Protein AF-A0A0L7RG95-F1 (afdb_monomer)

Sequence (74 aa):
MMVIPCDFFLFPKMKLKLRGQRFDTVAQIQTKSQQVLDTLGENDFQQVFQVWQHRWDRCINAGGGYFEGDTSQI

Structure (mmCIF, N/CA/C/O backbone):
data_AF-A0A0L7RG95-F1
#
_entry.id   AF-A0A0L7RG95-F1
#
loop_
_atom_site.group_PDB
_atom_site.id
_atom_site.type_symbol
_atom_site.label_atom_id
_atom_site.label_alt_id
_atom_site.label_comp_id
_atom_site.label_asym_id
_atom_site.label_entity_id
_atom_site.label_seq_id
_atom_site.pdbx_PDB_ins_code
_atom_site.Cartn_x
_atom_site.Cartn_y
_atom_site.Cartn_z
_atom_site.occupancy
_atom_site.B_iso_or_equiv
_atom_site.auth_seq_id
_atom_site.auth_comp_id
_atom_site.auth_asym_id
_atom_site.auth_atom_id
_atom_site.pdbx_PDB_model_num
ATOM 1 N N . MET A 1 1 ? 1.592 -11.210 -18.427 1.00 51.16 1 MET A N 1
ATOM 2 C CA . MET A 1 1 ? 0.648 -10.936 -17.314 1.00 51.16 1 MET A CA 1
ATOM 3 C C . MET A 1 1 ? 0.834 -9.486 -16.887 1.00 51.16 1 MET A C 1
ATOM 5 O O . MET A 1 1 ? 1.969 -9.093 -16.663 1.00 51.16 1 MET A O 1
ATOM 9 N N . MET A 1 2 ? -0.222 -8.668 -16.890 1.00 54.72 2 MET A N 1
ATOM 10 C CA . MET A 1 2 ? -0.115 -7.237 -16.578 1.00 54.72 2 MET A CA 1
ATOM 11 C C . MET A 1 2 ? 0.248 -7.072 -15.098 1.00 54.72 2 MET A C 1
ATOM 13 O O . MET A 1 2 ? -0.462 -7.567 -14.229 1.00 54.72 2 MET A O 1
ATOM 17 N N . VAL A 1 3 ? 1.384 -6.440 -14.806 1.00 68.88 3 VAL A N 1
ATOM 18 C CA . VAL A 1 3 ? 1.802 -6.156 -13.429 1.00 68.88 3 VAL A CA 1
ATOM 19 C C . VAL A 1 3 ? 0.955 -4.986 -12.937 1.00 68.88 3 VAL A C 1
ATOM 21 O O . VAL A 1 3 ? 1.039 -3.908 -13.518 1.00 68.88 3 VAL A O 1
ATOM 24 N N . ILE A 1 4 ? 0.142 -5.173 -11.897 1.00 82.88 4 ILE A N 1
ATOM 25 C CA . ILE A 1 4 ? -0.726 -4.113 -11.364 1.00 82.88 4 ILE A CA 1
ATOM 26 C C . ILE A 1 4 ? -0.192 -3.670 -9.993 1.00 82.88 4 ILE A C 1
ATOM 28 O O . ILE A 1 4 ? -0.044 -4.515 -9.107 1.00 82.88 4 ILE A O 1
ATOM 32 N N . PRO A 1 5 ? 0.076 -2.366 -9.778 1.00 85.75 5 PRO A N 1
ATOM 33 C CA . PRO A 1 5 ? 0.500 -1.812 -8.486 1.00 85.75 5 PRO A CA 1
ATOM 34 C C . PRO A 1 5 ? -0.341 -2.275 -7.293 1.00 85.75 5 PRO A C 1
ATOM 36 O O . PRO A 1 5 ? 0.189 -2.580 -6.226 1.00 85.75 5 PRO A O 1
ATOM 39 N N . CYS A 1 6 ? -1.655 -2.398 -7.477 1.00 87.69 6 CYS A N 1
ATOM 40 C CA . CYS A 1 6 ? -2.566 -2.841 -6.428 1.00 87.69 6 CYS A CA 1
ATOM 41 C C . CYS A 1 6 ? -2.218 -4.233 -5.874 1.00 87.69 6 CYS A C 1
ATOM 43 O O . CYS A 1 6 ? -2.249 -4.423 -4.658 1.00 87.69 6 CYS A O 1
ATOM 45 N N . ASP A 1 7 ? -1.833 -5.175 -6.738 1.00 86.94 7 ASP A N 1
ATOM 46 C CA . ASP A 1 7 ? -1.620 -6.575 -6.357 1.00 86.94 7 ASP A CA 1
ATOM 47 C C . ASP A 1 7 ? -0.353 -6.786 -5.534 1.00 86.94 7 ASP A C 1
ATOM 49 O O . ASP A 1 7 ? -0.351 -7.578 -4.591 1.00 86.94 7 ASP A O 1
ATOM 53 N N . PHE A 1 8 ? 0.721 -6.067 -5.862 1.00 83.44 8 PHE A N 1
ATOM 54 C CA . PHE A 1 8 ? 2.014 -6.258 -5.204 1.00 83.44 8 PHE A CA 1
ATOM 55 C C . PHE A 1 8 ? 2.342 -5.212 -4.140 1.00 83.44 8 PHE A C 1
ATOM 57 O O . PHE A 1 8 ? 3.269 -5.429 -3.365 1.00 83.44 8 PHE A O 1
ATOM 64 N N . PHE A 1 9 ? 1.620 -4.092 -4.095 1.00 88.88 9 PHE A N 1
ATOM 65 C CA . PHE A 1 9 ? 1.874 -3.030 -3.125 1.00 88.88 9 PHE A CA 1
ATOM 66 C C . PHE A 1 9 ? 0.681 -2.784 -2.201 1.00 88.88 9 PHE A C 1
ATOM 68 O O . PHE A 1 9 ? 0.790 -2.959 -0.985 1.00 88.88 9 PHE A O 1
ATOM 75 N N . LEU A 1 10 ? -0.472 -2.416 -2.766 1.00 91.25 10 LEU A N 1
ATOM 76 C CA . LEU A 1 10 ? -1.615 -1.955 -1.976 1.00 91.25 10 LEU A CA 1
ATOM 77 C C . LEU A 1 10 ? -2.207 -3.079 -1.119 1.00 91.25 10 LEU A C 1
ATOM 79 O O . LEU A 1 10 ? -2.317 -2.948 0.102 1.00 91.25 10 LEU A O 1
ATOM 83 N N . PHE A 1 11 ? -2.559 -4.206 -1.742 1.00 90.88 11 PHE A N 1
ATOM 84 C CA . PHE A 1 11 ? -3.182 -5.317 -1.030 1.00 90.88 11 PHE A CA 1
ATOM 85 C C . PHE A 1 11 ? -2.258 -5.972 -0.001 1.00 90.88 11 PHE A C 1
ATOM 87 O O . PHE A 1 11 ? -2.756 -6.290 1.079 1.00 90.88 11 PHE A O 1
ATOM 94 N N . PRO A 1 12 ? -0.943 -6.148 -0.240 1.00 91.19 12 PRO A N 1
ATOM 95 C CA . PRO A 1 12 ? -0.025 -6.595 0.803 1.00 91.19 12 PRO A CA 1
ATOM 96 C C . PRO A 1 12 ? -0.001 -5.672 2.025 1.00 91.19 12 PRO A C 1
ATOM 98 O O . PRO A 1 12 ? -0.145 -6.166 3.145 1.00 91.19 12 PRO A O 1
ATOM 101 N N . LYS A 1 13 ? 0.080 -4.344 1.839 1.00 91.00 13 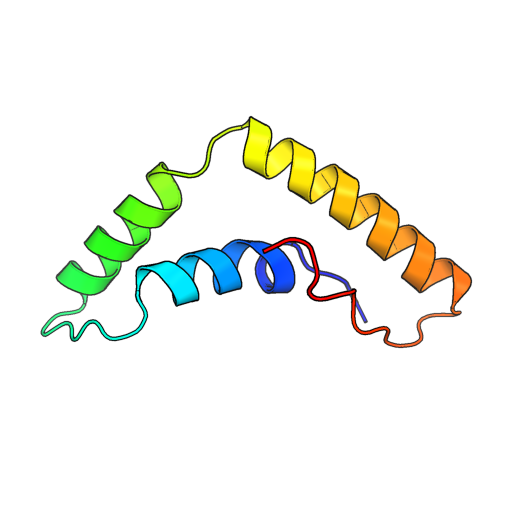LYS A N 1
ATOM 102 C CA . LYS A 1 13 ? 0.042 -3.384 2.958 1.00 91.00 13 LYS A CA 1
ATOM 103 C C . LYS A 1 13 ? -1.283 -3.446 3.722 1.00 91.00 13 LYS A C 1
ATOM 105 O O . LYS A 1 13 ? -1.278 -3.527 4.952 1.00 91.00 13 LYS A O 1
ATOM 110 N N . MET A 1 14 ? -2.412 -3.484 3.012 1.00 92.88 14 MET A N 1
ATOM 111 C CA . MET A 1 14 ? -3.733 -3.629 3.635 1.00 92.88 14 MET A CA 1
ATOM 112 C C . MET A 1 14 ? -3.863 -4.948 4.397 1.00 92.88 14 MET A C 1
ATOM 114 O O . MET A 1 14 ? -4.256 -4.949 5.563 1.00 92.88 14 MET A O 1
ATOM 118 N N . LYS A 1 15 ? -3.485 -6.073 3.777 1.00 91.62 15 LYS A N 1
ATOM 119 C CA . LYS A 1 15 ? -3.512 -7.392 4.419 1.00 91.62 15 LYS A CA 1
ATOM 120 C C . LYS A 1 15 ? -2.662 -7.392 5.678 1.00 91.62 15 LYS A C 1
ATOM 122 O O . LYS A 1 15 ? -3.151 -7.839 6.703 1.00 91.62 15 LYS A O 1
ATOM 127 N N . LEU A 1 16 ? -1.441 -6.860 5.639 1.00 92.38 16 LEU A N 1
ATOM 128 C CA . LEU A 1 16 ? -0.560 -6.818 6.805 1.00 92.38 16 LEU A CA 1
ATOM 129 C C . LEU A 1 16 ? -1.195 -6.062 7.981 1.00 92.38 16 LEU A C 1
ATOM 131 O O . LEU A 1 16 ? -1.140 -6.536 9.112 1.00 92.38 16 LEU A O 1
ATOM 135 N N . LYS A 1 17 ? -1.820 -4.910 7.715 1.00 91.50 17 LYS A N 1
ATOM 136 C CA . LYS A 1 17 ? -2.423 -4.066 8.757 1.00 91.50 17 LYS A CA 1
ATOM 137 C C . LYS A 1 17 ? -3.751 -4.600 9.286 1.00 91.50 17 LYS A C 1
ATOM 139 O O . LYS A 1 17 ? -4.056 -4.379 10.453 1.00 91.50 17 LYS A O 1
ATOM 144 N N . LEU A 1 18 ? -4.533 -5.283 8.453 1.00 93.00 18 LEU A N 1
ATOM 145 C CA . LEU A 1 18 ? -5.867 -5.781 8.807 1.00 93.00 18 LEU A CA 1
ATOM 146 C C . LEU A 1 18 ? -5.864 -7.252 9.254 1.00 93.00 18 LEU A C 1
ATOM 148 O O . LEU A 1 18 ? -6.858 -7.736 9.797 1.00 93.00 18 LEU A O 1
ATOM 152 N N . ARG A 1 19 ? -4.762 -7.984 9.048 1.00 93.38 19 ARG A N 1
ATOM 153 C CA . ARG A 1 19 ? -4.644 -9.400 9.415 1.00 93.38 19 ARG A CA 1
ATOM 154 C C . ARG A 1 19 ? -4.898 -9.612 10.906 1.00 93.38 19 ARG A C 1
ATOM 156 O O . ARG A 1 19 ? -4.371 -8.899 11.752 1.00 93.38 19 ARG A O 1
ATOM 163 N N . GLY A 1 20 ? -5.669 -10.654 11.217 1.00 92.56 20 GLY A N 1
ATOM 164 C CA . GLY A 1 20 ? -5.942 -11.082 12.591 1.00 92.56 20 GLY A CA 1
ATOM 165 C C . GLY A 1 20 ? -7.001 -10.253 13.319 1.00 92.56 20 GLY A C 1
ATOM 166 O O . GLY A 1 20 ? -7.389 -10.622 14.424 1.00 92.56 20 GLY A O 1
ATOM 167 N N . GLN A 1 21 ? -7.505 -9.179 12.708 1.00 93.56 21 GLN A N 1
ATOM 168 C CA . GLN A 1 21 ? -8.597 -8.388 13.266 1.00 93.56 21 GLN A CA 1
ATOM 169 C C . GLN A 1 21 ? -9.943 -8.977 12.836 1.00 93.56 21 GLN A C 1
ATOM 171 O O . GLN A 1 21 ? -10.130 -9.355 11.678 1.00 93.56 21 GLN A O 1
ATOM 176 N N . ARG A 1 22 ? -10.883 -9.066 13.781 1.00 94.69 22 ARG A N 1
ATOM 177 C CA . ARG A 1 22 ? -12.292 -9.357 13.497 1.00 94.69 22 ARG A CA 1
ATOM 178 C C . ARG A 1 22 ? -13.060 -8.043 13.498 1.00 94.69 22 ARG A C 1
ATOM 180 O O . ARG A 1 22 ? -12.809 -7.191 14.347 1.00 94.69 22 ARG A O 1
ATOM 187 N N . PHE A 1 23 ? -13.967 -7.899 12.544 1.00 94.94 23 PHE A N 1
ATOM 188 C CA . PHE A 1 23 ? -14.838 -6.739 12.419 1.00 94.94 23 PHE A CA 1
ATOM 189 C C . PHE A 1 23 ? -16.278 -7.227 12.453 1.00 94.94 23 PHE A C 1
ATOM 191 O O . PHE A 1 23 ? -16.627 -8.149 11.716 1.00 94.94 23 PHE A O 1
ATOM 198 N N . ASP A 1 24 ? -17.095 -6.607 13.295 1.00 96.38 24 ASP A N 1
ATOM 199 C CA . ASP A 1 24 ? -18.500 -6.990 13.461 1.00 96.38 24 ASP A CA 1
ATOM 200 C C . ASP A 1 24 ? -19.388 -6.325 12.404 1.00 96.38 24 ASP A C 1
ATOM 202 O O . ASP A 1 24 ? -20.493 -6.785 12.121 1.00 96.38 24 ASP A O 1
ATOM 206 N N . THR A 1 25 ? -18.911 -5.228 11.805 1.00 97.62 25 THR A N 1
ATOM 207 C CA . THR A 1 25 ? -19.670 -4.453 10.822 1.00 97.62 25 THR A CA 1
ATOM 208 C C . THR A 1 25 ? -18.827 -4.026 9.625 1.00 97.62 25 THR A C 1
ATOM 210 O O . THR A 1 25 ? -17.609 -3.844 9.702 1.00 97.62 25 THR A O 1
ATOM 213 N N . VAL A 1 26 ? -19.513 -3.785 8.505 1.00 96.56 26 VAL A N 1
ATOM 214 C CA . VAL A 1 26 ? -18.901 -3.229 7.289 1.00 96.56 26 VAL A CA 1
ATOM 215 C C . VAL A 1 26 ? -18.341 -1.821 7.536 1.00 96.56 26 VAL A C 1
ATOM 217 O O . VAL A 1 26 ? -17.288 -1.470 7.011 1.00 96.56 26 VAL A O 1
ATOM 220 N N . ALA A 1 27 ? -18.988 -1.022 8.387 1.00 97.69 27 ALA A N 1
ATOM 221 C CA . ALA A 1 27 ? -18.494 0.311 8.726 1.00 97.69 27 ALA A CA 1
ATOM 222 C C . ALA A 1 27 ? -17.115 0.243 9.406 1.00 97.69 27 ALA A C 1
ATOM 224 O O . ALA A 1 27 ? -16.213 0.997 9.050 1.00 97.69 27 ALA A O 1
ATOM 225 N N . GLN A 1 28 ? -16.910 -0.711 10.322 1.00 96.44 28 GLN A N 1
ATOM 226 C CA . GLN A 1 28 ? -15.617 -0.890 10.987 1.00 96.44 28 GLN A CA 1
ATOM 227 C C . GLN A 1 28 ? -14.502 -1.256 9.999 1.00 96.44 28 GLN A C 1
ATOM 229 O O . 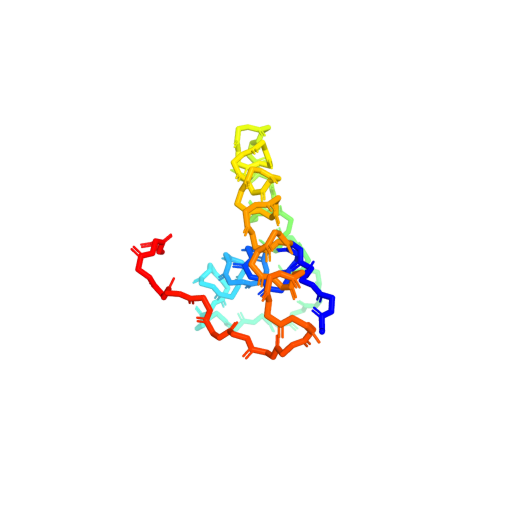GLN A 1 28 ? -13.427 -0.653 10.058 1.00 96.44 28 GLN A O 1
ATOM 234 N N . ILE A 1 29 ? -14.744 -2.198 9.074 1.00 95.31 29 ILE A N 1
ATOM 235 C CA . ILE A 1 29 ? -13.721 -2.572 8.084 1.00 95.31 29 ILE A CA 1
ATOM 236 C C . ILE A 1 29 ? -13.432 -1.422 7.116 1.00 95.31 29 ILE A C 1
ATOM 238 O O . ILE A 1 29 ? -12.272 -1.218 6.763 1.00 95.31 29 ILE A O 1
ATOM 242 N N . GLN A 1 30 ? -14.438 -0.627 6.735 1.00 96.75 30 GLN A N 1
ATOM 243 C CA . GLN A 1 30 ? -14.250 0.558 5.895 1.00 96.75 30 GLN A CA 1
ATOM 244 C C . GLN A 1 30 ? -13.410 1.619 6.604 1.00 96.75 30 GLN A C 1
ATOM 246 O O . GLN A 1 30 ? -12.406 2.055 6.049 1.00 96.75 30 GLN A O 1
ATOM 251 N N . THR A 1 31 ? -13.747 1.980 7.847 1.00 96.81 31 THR A N 1
ATOM 252 C CA . THR A 1 31 ? -12.972 2.954 8.630 1.00 96.81 31 THR A CA 1
ATOM 253 C C . THR A 1 31 ? -11.530 2.497 8.821 1.00 96.81 31 THR A C 1
ATOM 255 O O . THR A 1 31 ? -10.604 3.282 8.644 1.00 96.81 31 THR A O 1
ATOM 258 N N . LYS A 1 32 ? -11.310 1.220 9.147 1.00 95.38 32 LYS A N 1
ATOM 259 C CA . LYS A 1 32 ? -9.959 0.674 9.333 1.00 95.38 32 LYS A CA 1
ATOM 260 C C . LYS A 1 32 ? -9.178 0.604 8.028 1.00 95.38 32 LYS A C 1
ATOM 262 O O . LYS A 1 32 ? -7.992 0.916 8.020 1.00 95.38 32 LYS A O 1
ATOM 267 N N . SER A 1 33 ? -9.834 0.241 6.930 1.00 95.25 33 SER A N 1
ATOM 268 C CA . SER A 1 33 ? -9.221 0.269 5.600 1.00 95.25 33 SER A CA 1
ATOM 269 C C . SER A 1 33 ? -8.826 1.691 5.214 1.00 95.25 33 SER A C 1
ATOM 271 O O . SER A 1 33 ? -7.693 1.894 4.795 1.00 95.25 33 SER A O 1
ATOM 273 N N . GLN A 1 34 ? -9.704 2.673 5.439 1.00 96.75 34 GLN A N 1
ATOM 274 C CA . GLN A 1 34 ? -9.416 4.083 5.186 1.00 96.75 34 GLN A CA 1
ATOM 275 C C . GLN A 1 34 ? -8.212 4.561 6.002 1.00 96.75 34 GLN A C 1
ATOM 277 O O . GLN A 1 34 ? -7.280 5.100 5.428 1.00 96.75 34 GLN A O 1
ATOM 282 N N . GLN A 1 35 ? -8.154 4.240 7.299 1.00 95.88 35 GLN A N 1
ATOM 283 C CA . GLN A 1 35 ? -6.997 4.564 8.142 1.00 95.88 35 GLN A CA 1
ATOM 284 C C . GLN A 1 35 ? -5.684 3.995 7.594 1.00 95.88 35 GLN A C 1
ATOM 286 O O . GLN A 1 35 ? -4.650 4.636 7.721 1.00 95.88 35 GLN A O 1
ATOM 291 N N . VAL A 1 36 ? -5.695 2.799 6.998 1.00 94.50 36 VAL A N 1
ATOM 292 C CA . VAL A 1 36 ? -4.497 2.239 6.354 1.00 94.50 36 VAL A CA 1
ATOM 293 C C . VAL A 1 36 ? -4.157 3.007 5.078 1.00 94.50 36 VAL A C 1
ATOM 295 O O . VAL A 1 36 ? -2.987 3.305 4.851 1.00 94.50 36 VAL A O 1
ATOM 298 N N . LEU A 1 37 ? -5.151 3.351 4.261 1.00 94.44 37 LEU A N 1
ATOM 299 C CA . LEU A 1 37 ? -4.945 4.131 3.039 1.00 94.44 37 LEU A CA 1
ATOM 300 C C . LEU A 1 37 ? -4.405 5.534 3.337 1.00 94.44 37 LEU A C 1
ATOM 302 O O . LEU A 1 37 ? -3.492 5.976 2.650 1.00 94.44 37 LEU A O 1
ATOM 306 N N . ASP A 1 38 ? -4.880 6.177 4.402 1.00 95.44 38 ASP A N 1
ATOM 307 C CA . ASP A 1 38 ? -4.441 7.510 4.831 1.00 95.44 38 ASP A CA 1
ATOM 308 C C . ASP A 1 38 ? -2.977 7.530 5.306 1.00 95.44 38 ASP A C 1
ATOM 310 O O . ASP A 1 38 ? -2.364 8.592 5.384 1.00 95.44 38 ASP A O 1
ATOM 314 N N . THR A 1 39 ? -2.388 6.367 5.620 1.00 94.06 39 THR A N 1
ATOM 315 C CA . THR A 1 39 ? -0.950 6.277 5.937 1.00 94.06 39 THR A CA 1
ATOM 316 C C . THR A 1 39 ? -0.057 6.299 4.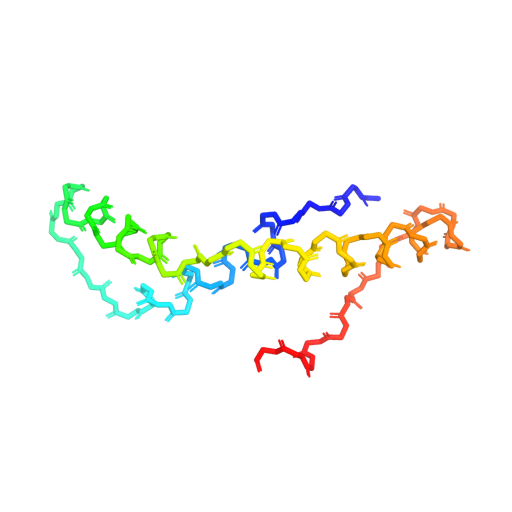701 1.00 94.06 39 THR A C 1
ATOM 318 O O . THR A 1 39 ? 1.155 6.441 4.847 1.00 94.06 39 THR A O 1
ATOM 321 N N . LEU A 1 40 ? -0.624 6.132 3.502 1.00 92.69 40 LEU A N 1
ATOM 322 C CA . LEU A 1 40 ? 0.134 6.155 2.257 1.00 92.69 40 LEU A CA 1
ATOM 323 C C . LEU A 1 40 ? 0.373 7.603 1.836 1.00 92.69 40 LEU A C 1
ATOM 325 O O . LEU A 1 40 ? -0.567 8.356 1.583 1.00 92.69 40 LEU A O 1
ATOM 329 N N . GLY A 1 41 ? 1.645 7.980 1.746 1.00 93.69 41 GLY A N 1
ATOM 330 C CA . GLY A 1 41 ? 2.049 9.299 1.278 1.00 93.69 41 GLY A CA 1
ATOM 331 C C . GLY A 1 41 ? 2.368 9.314 -0.214 1.00 93.69 41 GLY A C 1
ATOM 332 O O . GLY A 1 41 ? 2.500 8.278 -0.859 1.00 93.69 41 GLY A O 1
ATOM 333 N N . GLU A 1 42 ? 2.585 10.504 -0.766 1.00 93.75 42 GLU A N 1
ATOM 334 C CA . GLU A 1 42 ? 3.016 10.670 -2.161 1.00 93.75 42 GLU A CA 1
ATOM 335 C C . GLU A 1 42 ? 4.291 9.868 -2.480 1.00 93.75 42 GLU A C 1
ATOM 337 O O . GLU A 1 42 ? 4.367 9.194 -3.507 1.00 93.75 42 GLU A O 1
ATOM 342 N N . ASN A 1 43 ? 5.260 9.868 -1.559 1.00 93.69 43 ASN A N 1
ATOM 343 C CA . ASN A 1 43 ? 6.524 9.147 -1.715 1.00 93.69 43 ASN A CA 1
ATOM 344 C C . ASN A 1 43 ? 6.327 7.631 -1.874 1.00 93.69 43 ASN A C 1
ATOM 346 O O . ASN A 1 43 ? 7.048 7.004 -2.649 1.00 93.69 43 ASN A O 1
ATOM 350 N N . ASP A 1 44 ? 5.344 7.043 -1.182 1.00 90.94 44 ASP A N 1
ATOM 351 C CA . ASP A 1 44 ? 5.001 5.629 -1.343 1.00 90.94 44 ASP A CA 1
ATOM 352 C C . ASP A 1 44 ? 4.562 5.342 -2.784 1.00 90.94 44 ASP A C 1
ATOM 354 O O . ASP A 1 44 ? 5.030 4.390 -3.407 1.00 90.94 44 ASP A O 1
ATOM 358 N N . PHE A 1 45 ? 3.693 6.189 -3.342 1.00 89.75 45 PHE A N 1
ATOM 359 C CA . PHE A 1 45 ? 3.220 6.033 -4.716 1.00 89.75 45 PHE A CA 1
ATOM 360 C C . PHE A 1 45 ? 4.346 6.240 -5.729 1.00 89.75 45 PHE A C 1
ATOM 362 O O . PHE A 1 45 ? 4.480 5.436 -6.651 1.00 89.75 45 PHE A O 1
ATOM 369 N N . GLN A 1 46 ? 5.192 7.257 -5.544 1.00 92.62 46 GLN A N 1
ATOM 370 C CA . GLN A 1 46 ? 6.348 7.496 -6.413 1.00 92.62 46 GLN A CA 1
ATOM 371 C C . GLN A 1 46 ? 7.279 6.273 -6.469 1.00 92.62 46 GLN A C 1
ATOM 373 O O . GLN A 1 46 ? 7.639 5.825 -7.560 1.00 92.62 46 GLN A O 1
ATOM 378 N N . GLN A 1 47 ? 7.609 5.679 -5.317 1.00 90.56 47 GLN A N 1
ATOM 379 C CA . GLN A 1 47 ? 8.425 4.461 -5.256 1.00 90.56 47 GLN A CA 1
ATOM 380 C C . GLN A 1 47 ? 7.750 3.284 -5.970 1.00 90.56 47 GLN A C 1
ATOM 382 O O . GLN A 1 47 ? 8.392 2.553 -6.726 1.00 90.56 47 GLN A O 1
ATOM 387 N N . VAL A 1 48 ? 6.440 3.114 -5.786 1.00 91.62 48 VAL A N 1
ATOM 388 C CA . VAL A 1 48 ? 5.680 2.041 -6.440 1.00 91.62 48 VAL A CA 1
ATOM 389 C C . VAL A 1 48 ? 5.675 2.189 -7.951 1.00 91.62 48 VAL A C 1
ATOM 391 O O . VAL A 1 48 ? 5.822 1.185 -8.647 1.00 91.62 48 VAL A O 1
ATOM 394 N N . PHE A 1 49 ? 5.553 3.410 -8.474 1.00 89.56 49 PHE A N 1
ATOM 395 C CA . PHE A 1 49 ? 5.631 3.649 -9.913 1.00 89.56 49 PHE A CA 1
ATOM 396 C C . PHE A 1 49 ? 7.016 3.313 -10.477 1.00 89.56 49 PHE A C 1
ATOM 398 O O . PHE A 1 49 ? 7.092 2.694 -11.537 1.00 89.56 49 PHE A O 1
ATOM 405 N N . GLN A 1 50 ? 8.098 3.616 -9.754 1.00 90.88 50 GLN A N 1
ATOM 406 C CA . GLN A 1 50 ? 9.456 3.229 -10.160 1.00 90.88 50 GLN A CA 1
ATOM 407 C C . GLN A 1 50 ? 9.635 1.702 -10.176 1.00 90.88 50 GLN A C 1
ATOM 409 O O . GLN A 1 50 ? 10.097 1.126 -11.164 1.00 90.88 50 GLN A O 1
ATOM 414 N N . VAL A 1 51 ? 9.200 1.012 -9.114 1.00 87.94 51 VAL A N 1
ATOM 415 C CA . VAL A 1 51 ? 9.223 -0.461 -9.053 1.00 87.94 51 VAL A CA 1
ATOM 416 C C . VAL A 1 51 ? 8.375 -1.063 -10.171 1.00 87.94 51 VAL A C 1
ATOM 418 O O . VAL A 1 51 ? 8.764 -2.056 -10.790 1.00 87.94 51 VAL A O 1
ATOM 421 N N . TRP A 1 52 ? 7.219 -0.465 -10.451 1.00 87.50 52 TRP A N 1
ATOM 422 C CA . TRP A 1 52 ? 6.325 -0.900 -11.513 1.00 87.50 52 TRP A CA 1
ATOM 423 C C . TRP A 1 52 ? 6.970 -0.779 -12.896 1.00 87.50 52 TRP A C 1
ATOM 425 O O . TRP A 1 52 ? 6.909 -1.741 -13.659 1.00 87.50 52 TRP A O 1
ATOM 435 N N . GLN A 1 53 ? 7.663 0.325 -13.189 1.00 87.62 53 GLN A N 1
ATOM 436 C CA . GLN A 1 53 ? 8.427 0.490 -14.431 1.00 87.62 53 GLN A CA 1
ATOM 437 C C . GLN A 1 53 ? 9.496 -0.601 -14.595 1.00 87.62 53 GLN A C 1
ATOM 439 O O . GLN A 1 53 ? 9.583 -1.228 -15.649 1.00 87.62 53 GLN A O 1
ATOM 444 N N . HIS A 1 54 ? 10.257 -0.908 -13.540 1.00 85.81 54 HIS A N 1
ATOM 445 C CA . HIS A 1 54 ? 11.244 -1.995 -13.579 1.00 85.81 54 HIS A CA 1
ATOM 446 C C . HIS A 1 54 ? 10.623 -3.385 -13.756 1.00 85.81 54 HIS A C 1
ATOM 448 O O . HIS A 1 54 ? 11.213 -4.262 -14.389 1.00 85.81 54 HIS A O 1
ATOM 454 N N . ARG A 1 55 ? 9.439 -3.625 -13.184 1.00 83.81 55 ARG A N 1
ATOM 455 C CA . ARG A 1 55 ? 8.710 -4.885 -13.386 1.00 83.81 55 ARG A CA 1
ATOM 456 C C . ARG A 1 55 ? 8.159 -4.994 -14.805 1.00 83.81 55 ARG A C 1
ATOM 458 O O . ARG A 1 55 ? 8.226 -6.074 -15.382 1.00 83.81 55 ARG A O 1
ATOM 465 N N . TRP A 1 56 ? 7.663 -3.892 -15.367 1.00 81.19 56 TRP A N 1
ATOM 466 C CA . TRP A 1 56 ? 7.222 -3.833 -16.758 1.00 81.19 56 TRP A CA 1
ATOM 467 C C . TRP A 1 56 ? 8.368 -4.205 -17.701 1.00 81.19 56 TRP A C 1
ATOM 469 O O . TRP A 1 56 ? 8.196 -5.085 -18.544 1.00 81.19 56 TRP A O 1
ATOM 479 N N . ASP A 1 57 ? 9.541 -3.593 -17.531 1.00 84.81 57 ASP A N 1
ATOM 480 C CA . ASP A 1 57 ? 10.717 -3.868 -18.362 1.00 84.81 57 ASP A CA 1
ATOM 481 C C . ASP A 1 57 ? 11.119 -5.353 -18.321 1.00 84.81 57 ASP A C 1
ATOM 483 O O . ASP A 1 57 ? 11.295 -5.997 -19.357 1.00 84.81 57 ASP A O 1
ATOM 487 N N . ARG A 1 58 ? 11.124 -5.961 -17.127 1.00 81.25 58 ARG A N 1
ATOM 488 C CA . ARG A 1 58 ? 11.340 -7.409 -16.977 1.00 81.25 58 ARG A CA 1
ATOM 489 C C . ARG A 1 58 ? 10.296 -8.256 -17.708 1.00 81.25 58 ARG A C 1
ATOM 491 O O . ARG A 1 58 ? 10.665 -9.240 -18.345 1.00 81.25 58 ARG A O 1
ATOM 498 N N . CYS A 1 59 ? 9.016 -7.886 -17.656 1.00 79.88 59 CYS A N 1
ATOM 499 C CA . CYS A 1 59 ? 7.967 -8.59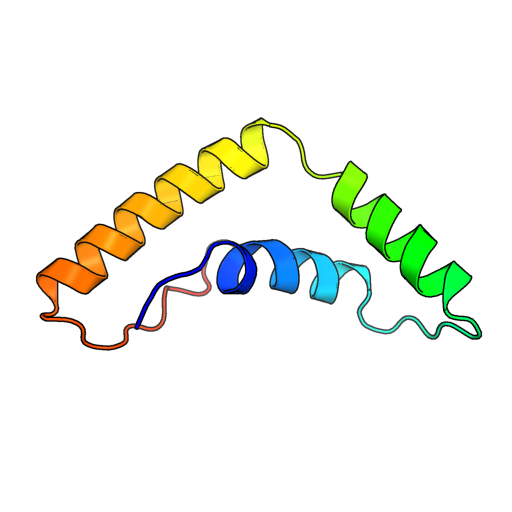8 -18.393 1.00 79.88 59 CYS A CA 1
ATOM 500 C C . CYS A 1 59 ? 8.155 -8.520 -19.915 1.00 79.88 59 CYS A C 1
ATOM 502 O O . CYS A 1 59 ? 7.904 -9.516 -20.597 1.00 79.88 59 CYS A O 1
ATOM 504 N N . ILE A 1 60 ? 8.600 -7.372 -20.443 1.00 82.50 60 ILE A N 1
ATOM 505 C CA . ILE A 1 60 ? 8.936 -7.225 -21.868 1.00 82.50 60 ILE A CA 1
ATOM 506 C C . ILE A 1 60 ? 10.104 -8.146 -22.222 1.00 82.50 60 ILE A C 1
ATOM 508 O O . ILE A 1 60 ? 9.984 -8.955 -23.141 1.00 82.50 60 ILE A O 1
ATOM 512 N N . ASN A 1 61 ? 11.205 -8.060 -21.470 1.00 82.81 61 ASN A N 1
ATOM 513 C CA . ASN A 1 61 ? 12.435 -8.813 -21.739 1.00 82.81 61 ASN A CA 1
ATOM 514 C C . ASN A 1 61 ? 12.236 -10.331 -21.686 1.00 82.81 61 ASN A C 1
ATOM 516 O O . ASN A 1 61 ? 12.981 -11.089 -22.300 1.00 82.81 61 ASN A O 1
ATOM 520 N N . ALA A 1 62 ? 11.200 -10.782 -20.990 1.00 79.50 62 ALA A N 1
ATOM 521 C CA . ALA A 1 62 ? 10.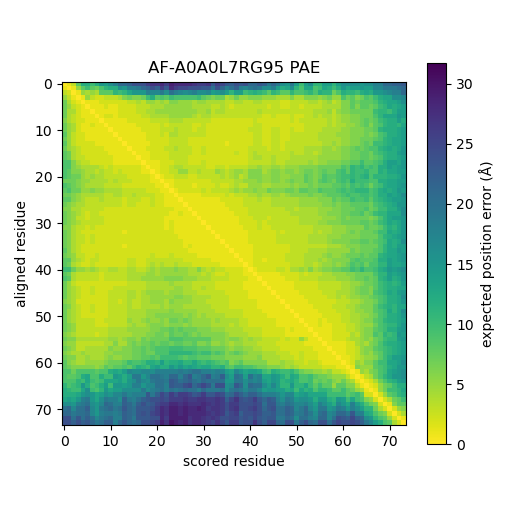846 -12.181 -20.907 1.00 79.50 62 ALA A CA 1
ATOM 522 C C . ALA A 1 62 ? 9.794 -12.662 -21.918 1.00 79.50 62 ALA A C 1
ATOM 524 O O . ALA A 1 62 ? 9.227 -13.746 -21.752 1.00 79.50 62 ALA A O 1
ATOM 525 N N . GLY A 1 63 ? 9.455 -11.850 -22.920 1.00 80.50 63 GLY A N 1
ATOM 526 C CA . GLY A 1 63 ? 8.449 -12.211 -23.920 1.00 80.50 63 GLY A CA 1
ATOM 527 C C . GLY A 1 63 ? 7.051 -12.430 -23.327 1.00 80.50 63 GLY A C 1
ATOM 528 O O . GLY A 1 63 ? 6.268 -13.206 -23.866 1.00 80.50 63 GLY A O 1
ATOM 529 N N . GLY A 1 64 ? 6.734 -11.784 -22.199 1.00 70.62 64 GLY A N 1
ATOM 530 C CA . GLY A 1 64 ? 5.431 -11.897 -21.537 1.00 70.62 64 GLY A CA 1
ATOM 531 C C . GLY A 1 64 ? 5.277 -13.059 -20.547 1.00 70.62 64 GLY A C 1
ATOM 532 O O . GLY A 1 64 ? 4.181 -13.216 -19.996 1.00 70.62 64 GLY A O 1
ATOM 533 N N . GLY A 1 65 ? 6.344 -13.826 -20.282 1.00 71.88 65 GLY A N 1
ATOM 534 C CA . GLY A 1 65 ? 6.376 -14.842 -19.224 1.00 71.88 65 GLY A CA 1
ATOM 535 C C . GLY A 1 65 ? 6.072 -14.270 -17.829 1.00 71.88 65 GLY A C 1
ATOM 536 O O . GLY A 1 65 ? 6.265 -13.081 -17.568 1.00 71.8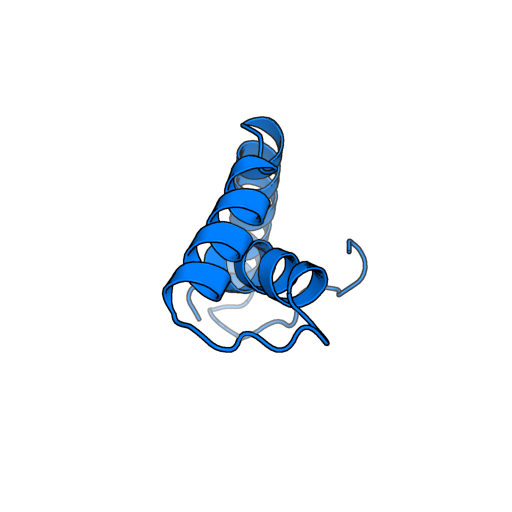8 65 GLY A O 1
ATOM 537 N N . TYR A 1 66 ? 5.560 -15.108 -16.926 1.00 65.81 66 TYR A N 1
ATOM 538 C CA . TYR A 1 66 ? 5.337 -14.742 -15.523 1.00 65.81 66 TYR A CA 1
ATOM 539 C C . TYR A 1 66 ? 6.639 -14.857 -14.720 1.00 65.81 66 TYR A C 1
ATOM 541 O O . TYR A 1 66 ? 7.351 -15.850 -14.849 1.00 65.81 66 TYR A O 1
ATOM 549 N N . PHE A 1 67 ? 6.917 -13.863 -13.872 1.00 65.19 67 PHE A N 1
ATOM 550 C CA . PHE A 1 67 ? 8.055 -13.850 -12.950 1.00 65.19 67 PHE A CA 1
ATOM 551 C C . PHE A 1 67 ? 7.545 -13.488 -11.560 1.00 65.19 67 PHE A C 1
ATOM 553 O O . PHE A 1 67 ? 6.928 -12.435 -11.383 1.00 65.19 67 PHE A O 1
ATOM 560 N N . GLU A 1 68 ? 7.818 -14.340 -10.575 1.00 59.91 68 GLU A N 1
ATOM 561 C CA . GLU A 1 68 ? 7.677 -13.974 -9.168 1.00 59.91 68 GLU A CA 1
ATOM 562 C C . GLU A 1 68 ? 8.755 -12.937 -8.830 1.00 59.91 68 GLU A C 1
ATOM 564 O O . GLU A 1 68 ? 9.950 -13.165 -9.006 1.00 59.91 68 GLU A O 1
ATOM 569 N N . GLY A 1 69 ? 8.331 -11.742 -8.418 1.00 55.22 69 GLY A N 1
ATOM 570 C CA . GLY A 1 69 ? 9.248 -10.711 -7.946 1.00 55.22 69 GLY A CA 1
ATOM 571 C C . GLY A 1 69 ? 9.726 -11.040 -6.536 1.00 55.22 69 GLY A C 1
ATOM 572 O O . GLY A 1 69 ? 8.885 -11.311 -5.680 1.00 55.22 69 GLY A O 1
ATOM 573 N N . ASP A 1 70 ? 11.043 -10.971 -6.311 1.00 49.00 70 ASP A N 1
ATOM 574 C CA . ASP A 1 70 ? 11.696 -11.146 -5.008 1.00 49.00 70 ASP A CA 1
ATOM 575 C C . ASP A 1 70 ? 10.882 -10.527 -3.867 1.00 49.00 70 ASP A C 1
ATOM 577 O O . ASP A 1 70 ? 10.623 -9.320 -3.831 1.00 49.00 70 ASP A O 1
ATOM 581 N N . THR A 1 71 ? 10.520 -11.365 -2.901 1.00 43.78 71 THR A N 1
ATOM 582 C CA . THR A 1 71 ? 9.7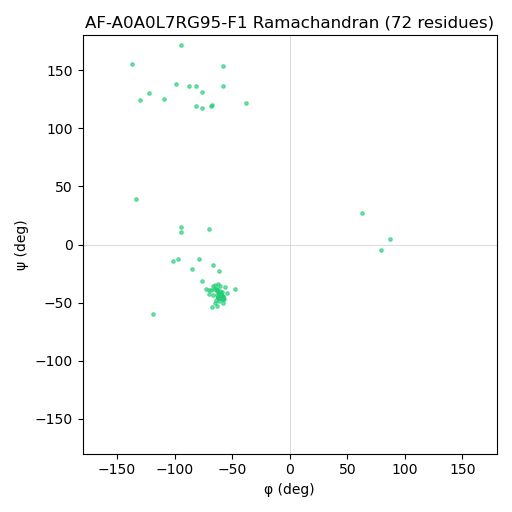91 -11.025 -1.671 1.00 43.78 71 THR A CA 1
ATOM 583 C C . THR A 1 71 ? 10.620 -10.205 -0.671 1.00 43.78 71 THR A C 1
ATOM 585 O O . THR A 1 71 ? 10.231 -10.055 0.483 1.00 43.78 71 THR A O 1
ATOM 588 N N . SER A 1 72 ? 11.763 -9.668 -1.093 1.00 40.44 72 SER A N 1
ATOM 589 C CA . SER A 1 72 ? 12.828 -9.171 -0.216 1.00 40.44 72 SER A CA 1
ATOM 590 C C . SER A 1 72 ? 12.767 -7.668 0.090 1.00 40.44 72 SER A C 1
ATOM 592 O O . SER A 1 72 ? 13.755 -7.118 0.564 1.00 40.44 72 SER A O 1
ATOM 594 N N . GLN A 1 73 ? 11.647 -6.984 -0.169 1.00 39.38 73 GLN A N 1
ATOM 595 C CA . GLN A 1 73 ? 11.465 -5.567 0.208 1.00 39.38 73 GLN A CA 1
ATOM 596 C C . GLN A 1 73 ? 10.110 -5.282 0.878 1.00 39.38 73 GLN A C 1
ATOM 598 O O . GLN A 1 73 ? 9.486 -4.254 0.617 1.00 39.38 73 GLN A O 1
ATOM 603 N N . ILE A 1 74 ? 9.648 -6.207 1.730 1.00 38.34 74 ILE A N 1
ATOM 604 C CA . ILE A 1 74 ? 8.603 -5.911 2.727 1.00 38.34 74 ILE A CA 1
ATOM 605 C C . ILE A 1 74 ? 9.253 -5.265 3.948 1.00 38.34 74 ILE A C 1
ATOM 607 O O . ILE A 1 74 ? 10.267 -5.827 4.417 1.00 38.34 74 ILE A O 1
#

Foldseek 3Di:
DQDDLCVPPVVVQLCVQCPPDDDPDPVVNVVSSVVSVVPDDPV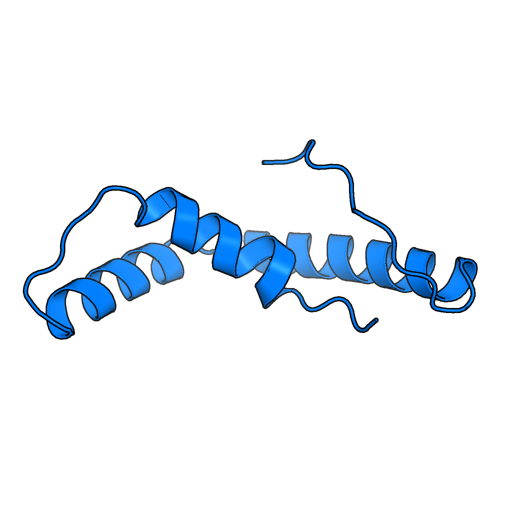NVVVSVVVNVVVVVVCVVVVNDDDDDDPPPD

Solvent-accessible surface area (backbone atoms only — not comparable to full-atom values): 4674 Å² total; per-residue (Å²): 103,87,87,52,68,55,71,78,47,51,49,52,56,50,47,66,73,51,59,95,64,86,68,98,44,72,68,54,50,49,55,54,50,47,58,56,56,72,69,62,51,71,68,57,52,54,53,49,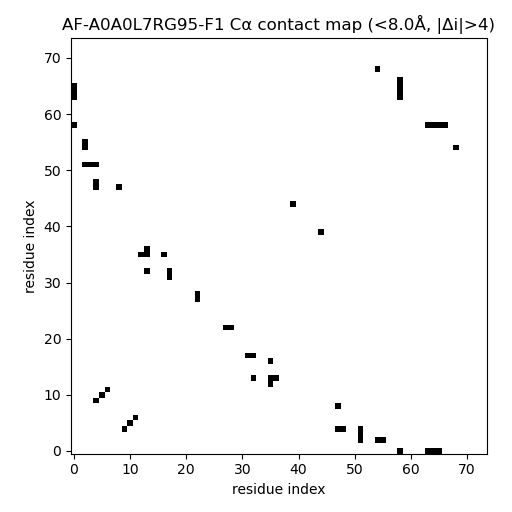52,55,54,46,53,56,50,50,51,52,31,59,78,52,78,48,50,86,75,90,73,82,83,84,82,122

Mean predicted aligned error: 6.93 Å

Organism: NCBI:txid597456

InterPro domains:
  IPR036397 Ribonuclease H superfamily [G3DSA:3.30.420.10] (3-68)

pLDDT: mean 83.98, std 15.42, range [38.34, 97.69]

Radius of gyration: 15.08 Å; Cα contacts (8 Å, |Δi|>4): 30; chains: 1; bounding box: 32×26×37 Å

Secondary structure (DSSP, 8-state):
----HIIIIIHHHHHHHHTT---SSHHHHHHHHHHHHTT--HHHHHHHHHHHHHHHHHHHHTTT------STT-

Nearest PDB structures (foldseek):
  3k9j-assembly3_B  TM=8.934E-01  e=7.268E-02  Homo sapiens
  3k9k-assembly3_B  TM=8.979E-01  e=1.874E-01  Homo sapiens